Protein AF-X1RWX6-F1 (afdb_monomer_lite)

Sequence (71 aa):
MDNILHTLKLAECHLEHHQTLLDRALQLAIARQWSPDWIAGLQAATAKNEEAQRHLHNLCTCLRTSELPPP

pLDDT: mean 71.0, std 10.6, range [44.22, 86.69]

Foldseek 3Di:
DVPVVVVLVVVLVVLVVVLVVLVVVLVVCVVVVPDVVVNVVSVVVNVVSVVVNVVSVVVSVCVVVVPDPDD

Secondary structure (DSSP, 8-state):
-HHHHHHHHHHHHHHHHHHHHHHHHHHHHHHTT--HHHHHHHHHHHHHHHHHHHHHHHHHHHHHHT-PPP-

Structure (mmCIF, N/CA/C/O backbone):
data_AF-X1RWX6-F1
#
_entry.id   AF-X1RWX6-F1
#
loop_
_atom_site.group_PDB
_atom_site.id
_atom_site.type_symbol
_atom_site.label_atom_id
_atom_site.label_alt_id
_atom_site.label_comp_id
_atom_site.label_asym_id
_atom_site.label_entity_id
_atom_site.label_seq_id
_atom_site.pdbx_PDB_ins_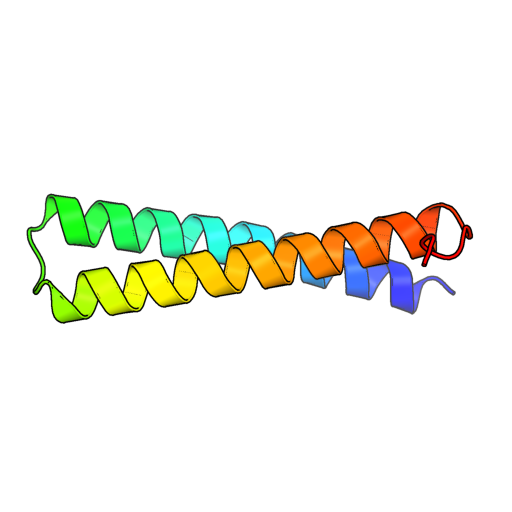code
_atom_site.Cartn_x
_atom_site.Cartn_y
_atom_site.Cartn_z
_atom_site.occupancy
_atom_site.B_iso_or_equiv
_atom_site.auth_seq_id
_atom_site.auth_comp_id
_atom_site.auth_asym_id
_atom_site.auth_atom_id
_atom_site.pdbx_PDB_model_num
ATOM 1 N N . MET A 1 1 ? 19.575 -22.254 -6.291 1.00 48.47 1 MET A N 1
ATOM 2 C CA . MET A 1 1 ? 19.580 -20.877 -5.747 1.00 48.47 1 MET A CA 1
ATOM 3 C C . MET A 1 1 ? 18.607 -19.948 -6.485 1.00 48.47 1 MET A C 1
ATOM 5 O O . MET A 1 1 ? 18.126 -19.018 -5.858 1.00 48.47 1 MET A O 1
ATOM 9 N N . ASP A 1 2 ? 18.193 -20.245 -7.724 1.00 52.25 2 ASP A N 1
ATOM 10 C CA . ASP A 1 2 ? 17.185 -19.472 -8.487 1.00 52.25 2 ASP A CA 1
ATOM 11 C C . ASP A 1 2 ? 15.779 -19.367 -7.884 1.00 52.25 2 ASP A C 1
ATOM 13 O O . ASP A 1 2 ? 15.055 -18.415 -8.163 1.00 52.25 2 ASP A O 1
ATOM 17 N N . ASN A 1 3 ? 15.374 -20.321 -7.042 1.00 57.84 3 ASN A N 1
ATOM 18 C CA . ASN A 1 3 ? 13.985 -20.388 -6.586 1.00 57.84 3 ASN A CA 1
ATOM 19 C C . ASN A 1 3 ? 13.621 -19.246 -5.614 1.00 57.84 3 ASN A C 1
ATOM 21 O O . ASN A 1 3 ? 12.503 -18.742 -5.632 1.00 57.84 3 ASN A O 1
ATOM 25 N N . ILE A 1 4 ? 14.581 -18.787 -4.801 1.00 60.22 4 ILE A N 1
ATOM 26 C CA . ILE A 1 4 ? 14.360 -17.721 -3.808 1.00 60.22 4 ILE A CA 1
ATOM 27 C C . ILE A 1 4 ? 14.276 -16.359 -4.499 1.00 60.22 4 ILE A C 1
ATOM 29 O O . ILE A 1 4 ? 13.372 -15.582 -4.216 1.00 60.22 4 ILE A O 1
ATOM 33 N N . L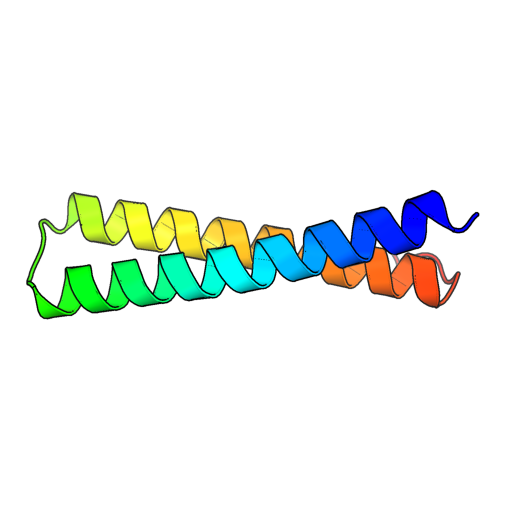EU A 1 5 ? 15.167 -16.093 -5.459 1.00 59.75 5 LEU A N 1
ATOM 34 C CA . LEU A 1 5 ? 15.179 -14.830 -6.197 1.00 59.75 5 LEU A CA 1
ATOM 35 C C . LEU A 1 5 ? 13.920 -14.663 -7.062 1.00 59.75 5 LEU A C 1
ATOM 37 O O . LEU A 1 5 ? 13.362 -13.572 -7.157 1.00 59.75 5 LEU A O 1
ATOM 41 N N . HIS A 1 6 ? 13.457 -15.758 -7.671 1.00 64.44 6 HIS A N 1
ATOM 42 C CA . HIS A 1 6 ? 12.231 -15.764 -8.463 1.00 64.44 6 HIS A CA 1
ATOM 43 C C . HIS A 1 6 ? 10.991 -15.574 -7.578 1.00 64.44 6 HIS A C 1
ATOM 45 O O . HIS A 1 6 ? 10.116 -14.778 -7.912 1.00 64.44 6 HIS A O 1
ATOM 51 N N . THR A 1 7 ? 10.952 -16.232 -6.415 1.00 65.19 7 THR A N 1
ATOM 52 C CA . THR A 1 7 ? 9.866 -16.070 -5.434 1.00 65.19 7 THR A CA 1
ATOM 53 C C . THR A 1 7 ? 9.817 -14.645 -4.875 1.00 65.19 7 THR A C 1
ATOM 55 O O . THR A 1 7 ? 8.734 -14.083 -4.749 1.00 65.19 7 THR A O 1
ATOM 58 N N . LEU A 1 8 ? 10.972 -14.025 -4.609 1.00 61.91 8 LEU A N 1
ATOM 59 C CA . LEU A 1 8 ? 11.055 -12.630 -4.164 1.00 61.91 8 LEU A CA 1
ATOM 60 C C . LEU A 1 8 ? 10.583 -11.652 -5.246 1.00 61.91 8 LEU A C 1
ATOM 62 O O . LEU A 1 8 ? 9.762 -10.791 -4.955 1.00 61.91 8 LEU A O 1
ATOM 66 N N . LYS A 1 9 ? 10.992 -11.839 -6.508 1.00 63.56 9 LYS A N 1
ATOM 67 C CA . LYS A 1 9 ? 10.495 -11.027 -7.635 1.00 63.56 9 LYS A CA 1
ATOM 68 C C . LYS A 1 9 ? 8.985 -11.139 -7.835 1.00 63.56 9 LYS A C 1
ATOM 70 O O . LYS A 1 9 ? 8.334 -10.144 -8.139 1.00 63.56 9 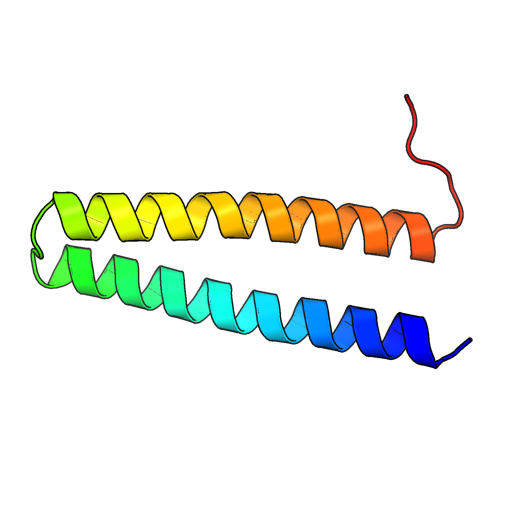LYS A O 1
ATOM 75 N N . LEU A 1 10 ? 8.429 -12.341 -7.681 1.00 65.06 10 LEU A N 1
ATOM 76 C CA . LEU A 1 10 ? 6.983 -12.560 -7.710 1.00 65.06 10 LEU A CA 1
ATOM 77 C C . LEU A 1 10 ? 6.303 -11.830 -6.551 1.00 65.06 10 LEU A C 1
ATOM 79 O O . LEU A 1 10 ? 5.333 -11.117 -6.785 1.00 65.06 10 LEU A O 1
ATOM 83 N N . ALA A 1 11 ? 6.830 -11.950 -5.332 1.00 63.66 11 ALA A N 1
ATOM 84 C CA . ALA A 1 11 ? 6.304 -11.241 -4.171 1.00 63.66 11 ALA A CA 1
ATOM 85 C C . ALA A 1 11 ? 6.337 -9.713 -4.365 1.00 63.66 11 ALA A C 1
ATOM 87 O O . ALA A 1 11 ? 5.324 -9.061 -4.131 1.00 63.66 11 ALA A O 1
ATOM 88 N N . GLU A 1 12 ? 7.440 -9.152 -4.870 1.00 61.84 12 GLU A N 1
ATOM 89 C CA . GLU A 1 12 ? 7.563 -7.722 -5.195 1.00 61.84 12 GLU A CA 1
ATOM 90 C C . GLU A 1 12 ? 6.544 -7.287 -6.261 1.00 61.84 12 GLU A C 1
ATOM 92 O O . GLU A 1 12 ? 5.806 -6.326 -6.050 1.00 61.84 12 GLU A O 1
ATOM 97 N N . CYS A 1 13 ? 6.418 -8.038 -7.361 1.00 63.66 13 CYS A N 1
ATOM 98 C CA . CYS A 1 13 ? 5.476 -7.737 -8.445 1.00 63.66 13 CYS A CA 1
ATOM 99 C C . CYS A 1 13 ? 4.006 -7.809 -7.991 1.00 63.66 13 CYS A C 1
ATOM 101 O O . CYS A 1 13 ? 3.190 -6.944 -8.326 1.00 63.66 13 CYS A O 1
ATOM 103 N N . HIS A 1 14 ? 3.663 -8.820 -7.187 1.00 64.69 14 HIS A N 1
ATOM 104 C CA . HIS A 1 14 ? 2.324 -8.965 -6.624 1.00 64.69 14 HIS A CA 1
ATOM 105 C C . HIS A 1 14 ? 1.994 -7.844 -5.636 1.00 64.69 14 HIS A C 1
ATOM 107 O O . HIS A 1 14 ? 0.860 -7.362 -5.635 1.00 64.69 14 HIS A O 1
ATOM 113 N N . LEU A 1 15 ? 2.960 -7.404 -4.828 1.00 64.38 15 LEU A N 1
ATOM 114 C CA . LEU A 1 15 ? 2.772 -6.306 -3.883 1.00 64.38 15 LEU A CA 1
ATOM 115 C C . LEU A 1 15 ? 2.602 -4.961 -4.585 1.00 64.38 15 LEU A C 1
ATOM 117 O O . LEU A 1 15 ? 1.715 -4.199 -4.210 1.00 64.38 15 LEU A O 1
ATOM 121 N N . GLU A 1 16 ? 3.397 -4.677 -5.616 1.00 65.25 16 GLU A N 1
ATOM 122 C CA . GLU A 1 16 ? 3.312 -3.431 -6.390 1.00 65.25 16 GLU A CA 1
ATOM 123 C C . GLU A 1 16 ? 1.941 -3.278 -7.074 1.00 65.25 16 GLU A C 1
ATOM 125 O O . GLU A 1 16 ? 1.310 -2.216 -7.020 1.00 65.25 16 GLU A O 1
ATOM 130 N N . HIS A 1 17 ? 1.410 -4.378 -7.619 1.00 70.69 17 HIS A N 1
ATOM 131 C CA . HIS A 1 17 ? 0.045 -4.418 -8.146 1.00 70.69 17 HIS A CA 1
ATOM 132 C C . HIS A 1 17 ? -1.019 -4.236 -7.057 1.00 70.69 17 HIS A C 1
ATOM 134 O O . HIS A 1 17 ? -1.974 -3.487 -7.264 1.00 70.69 17 HIS A O 1
ATOM 140 N N . HIS A 1 18 ? -0.870 -4.879 -5.895 1.00 70.00 18 HIS A N 1
ATOM 141 C CA . HIS A 1 18 ? -1.831 -4.731 -4.796 1.00 70.00 18 HIS A CA 1
ATOM 142 C C . HIS A 1 18 ? -1.848 -3.309 -4.229 1.00 70.00 18 HIS A C 1
ATOM 144 O O . HIS A 1 18 ? -2.929 -2.784 -3.969 1.00 70.00 18 HIS A O 1
ATOM 150 N N . GLN A 1 19 ? -0.688 -2.659 -4.107 1.00 68.81 19 GLN A N 1
ATOM 151 C CA . GLN A 1 19 ? -0.588 -1.267 -3.667 1.00 68.81 19 GLN A CA 1
ATOM 152 C C . GLN A 1 19 ? -1.286 -0.333 -4.655 1.00 68.81 19 GLN A C 1
ATOM 154 O O . GLN A 1 19 ? -2.088 0.506 -4.257 1.00 68.81 19 GLN A O 1
ATOM 159 N N . THR A 1 20 ? -1.049 -0.536 -5.953 1.00 77.62 20 THR A N 1
ATOM 160 C CA . THR A 1 20 ? -1.674 0.268 -7.008 1.00 77.62 20 THR A CA 1
ATOM 161 C C . THR A 1 20 ? -3.195 0.124 -6.993 1.00 77.62 20 THR A C 1
ATOM 163 O O . THR A 1 20 ? -3.904 1.106 -7.193 1.00 77.62 20 THR A O 1
ATOM 166 N N . LEU A 1 21 ? -3.715 -1.080 -6.732 1.00 77.81 21 LEU A N 1
ATOM 167 C CA . LEU A 1 21 ? -5.153 -1.343 -6.640 1.00 77.81 21 LEU A CA 1
ATOM 168 C C . LEU A 1 21 ? -5.781 -0.767 -5.365 1.00 77.81 21 LEU A C 1
ATOM 170 O O . LEU A 1 21 ? -6.865 -0.193 -5.448 1.00 77.81 21 LEU A O 1
ATOM 174 N N . LEU A 1 22 ? -5.114 -0.892 -4.213 1.00 79.00 22 LEU A N 1
ATOM 175 C CA . LEU A 1 22 ? -5.566 -0.317 -2.941 1.00 79.00 22 LEU A CA 1
ATOM 176 C C . LEU A 1 22 ? -5.573 1.212 -2.987 1.00 79.00 22 LEU A C 1
ATOM 178 O O . LEU A 1 22 ? -6.564 1.818 -2.587 1.00 79.00 22 LEU A O 1
ATOM 182 N N . ASP A 1 23 ? -4.538 1.825 -3.561 1.00 80.25 23 ASP A N 1
ATOM 183 C CA . ASP A 1 23 ? -4.473 3.274 -3.751 1.00 80.25 23 ASP A CA 1
ATOM 184 C C . ASP A 1 23 ? -5.578 3.754 -4.703 1.00 80.25 23 ASP A C 1
ATOM 186 O O . ASP A 1 23 ? -6.327 4.680 -4.388 1.00 80.25 23 ASP A O 1
ATOM 190 N N . ARG A 1 24 ? -5.797 3.043 -5.822 1.00 80.81 24 ARG A N 1
ATOM 191 C CA . ARG A 1 24 ? -6.922 3.324 -6.732 1.00 80.81 24 ARG A CA 1
ATOM 192 C C . ARG A 1 24 ? -8.269 3.204 -6.021 1.00 80.81 24 ARG A C 1
ATOM 194 O O . ARG A 1 24 ? -9.147 4.035 -6.240 1.00 80.81 24 ARG A O 1
ATOM 201 N N . ALA A 1 25 ? -8.449 2.166 -5.206 1.00 81.88 25 ALA A N 1
ATOM 202 C CA . ALA A 1 25 ? -9.678 1.924 -4.460 1.00 81.88 25 ALA A CA 1
ATOM 203 C C . ALA A 1 25 ? -9.915 3.015 -3.411 1.00 81.88 25 ALA A C 1
ATOM 205 O O . ALA A 1 25 ? -11.043 3.485 -3.276 1.00 81.88 25 ALA A O 1
ATOM 206 N N . LEU A 1 26 ? -8.863 3.474 -2.732 1.00 83.50 26 LEU A N 1
ATOM 207 C CA . LEU A 1 26 ? -8.927 4.579 -1.786 1.00 83.50 26 LEU A CA 1
ATOM 208 C C . LEU A 1 26 ? -9.280 5.898 -2.485 1.00 83.50 26 LEU A C 1
ATOM 210 O O . LEU A 1 26 ? -10.199 6.591 -2.052 1.00 83.50 26 LEU A O 1
ATOM 214 N N . GLN A 1 27 ? -8.622 6.220 -3.601 1.00 84.38 27 GLN A N 1
ATOM 215 C CA . GLN A 1 27 ? -8.943 7.412 -4.391 1.00 84.38 27 GLN A CA 1
ATOM 216 C C . GLN A 1 27 ? -10.385 7.379 -4.911 1.00 84.38 27 GLN A C 1
ATOM 218 O O . GLN A 1 27 ? -11.086 8.389 -4.852 1.00 84.38 27 GLN A O 1
ATOM 223 N N . LEU A 1 28 ? -10.863 6.218 -5.369 1.00 86.56 28 LEU A N 1
ATOM 224 C CA . LEU A 1 28 ? -12.255 6.032 -5.782 1.00 86.56 28 LEU A CA 1
ATOM 225 C C . LEU A 1 28 ? -13.231 6.164 -4.609 1.00 86.56 28 LEU A C 1
ATOM 227 O O . LEU A 1 28 ? -14.289 6.768 -4.783 1.00 86.56 28 LEU A O 1
ATOM 231 N N . ALA A 1 29 ? -12.891 5.638 -3.431 1.00 84.12 29 ALA A N 1
ATOM 232 C CA . ALA A 1 29 ? -13.710 5.745 -2.227 1.00 84.12 29 ALA A CA 1
ATOM 233 C C . ALA A 1 29 ? -13.832 7.202 -1.754 1.00 84.12 29 ALA A C 1
ATOM 235 O O . ALA A 1 29 ? -14.933 7.648 -1.434 1.00 84.12 29 ALA A O 1
ATOM 236 N N . ILE A 1 30 ? -12.739 7.971 -1.794 1.00 83.00 30 ILE A N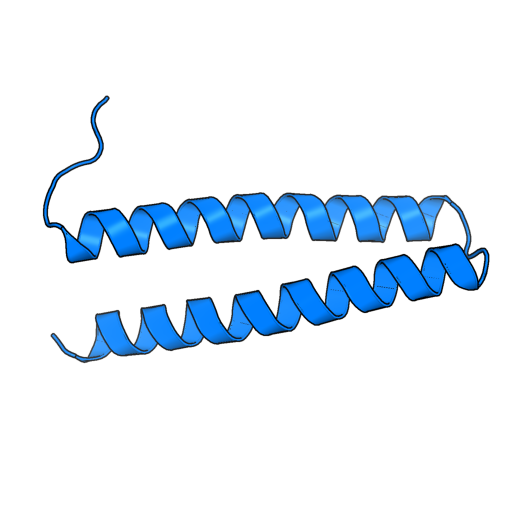 1
ATOM 237 C CA . ILE A 1 30 ? -12.733 9.411 -1.493 1.00 83.00 30 ILE A CA 1
ATOM 238 C C . ILE A 1 30 ? -13.550 10.177 -2.542 1.00 83.00 30 ILE A C 1
ATOM 240 O O . ILE A 1 30 ? -14.444 10.945 -2.189 1.00 83.00 30 ILE A O 1
ATOM 244 N N . ALA A 1 31 ? -13.305 9.929 -3.833 1.00 84.94 31 ALA A N 1
ATOM 245 C CA . ALA A 1 31 ? -14.003 10.604 -4.929 1.00 84.94 31 ALA A CA 1
ATOM 246 C C . ALA A 1 31 ? -15.515 10.329 -4.929 1.00 84.94 31 ALA A C 1
ATOM 248 O O . ALA A 1 31 ? -16.309 11.193 -5.299 1.00 84.94 31 ALA A O 1
ATOM 249 N N . ARG A 1 32 ? -15.927 9.132 -4.500 1.00 84.06 32 ARG A N 1
ATOM 250 C CA . ARG A 1 32 ? -17.335 8.740 -4.369 1.00 84.06 32 ARG A CA 1
ATOM 251 C C . ARG A 1 32 ? -17.933 9.024 -2.992 1.00 84.06 32 ARG A C 1
ATOM 253 O O . ARG A 1 32 ? -19.071 8.621 -2.772 1.00 84.06 32 ARG A O 1
ATOM 260 N N . GLN A 1 33 ? -17.206 9.705 -2.101 1.00 86.69 33 GLN A N 1
ATOM 261 C CA . GLN A 1 33 ? -17.650 10.032 -0.740 1.00 86.69 33 GLN A CA 1
ATOM 262 C C . GLN A 1 33 ? -18.211 8.805 -0.004 1.00 86.69 33 GLN A C 1
ATOM 264 O O . GLN A 1 33 ? -19.298 8.837 0.572 1.00 86.69 33 GLN A O 1
ATOM 269 N N . TRP A 1 34 ? -17.488 7.687 -0.075 1.00 79.50 34 TRP A N 1
ATOM 270 C CA . TRP A 1 34 ? -17.832 6.490 0.686 1.00 79.50 34 TRP A CA 1
ATOM 271 C C . TRP A 1 34 ? -17.788 6.777 2.185 1.00 79.50 34 TRP A C 1
ATOM 273 O O . TRP A 1 34 ? -17.181 7.751 2.633 1.00 79.50 34 TRP A O 1
ATOM 283 N N . SER A 1 35 ? -18.442 5.922 2.971 1.00 86.50 35 SER A N 1
ATOM 284 C CA . SER A 1 35 ? -18.478 6.087 4.420 1.00 86.50 35 SER A CA 1
ATOM 285 C C . SER A 1 35 ? -17.060 6.234 4.995 1.00 86.50 35 SER A C 1
ATOM 287 O O . SER A 1 35 ? -16.159 5.491 4.596 1.00 86.50 35 SER A O 1
ATOM 289 N N . PRO A 1 36 ? -16.854 7.155 5.948 1.00 78.44 36 PRO A N 1
ATOM 290 C CA . PRO A 1 36 ? -15.534 7.442 6.501 1.00 78.44 36 PRO A CA 1
ATOM 291 C C . PRO A 1 36 ? -14.875 6.212 7.143 1.00 78.44 36 PRO A C 1
ATOM 293 O O . PRO A 1 36 ? -13.666 6.056 7.014 1.00 78.44 36 PRO A O 1
ATOM 296 N N . ASP A 1 37 ? -15.647 5.287 7.727 1.00 81.44 37 ASP A N 1
ATOM 297 C CA . ASP A 1 37 ? -15.145 3.990 8.214 1.00 81.44 37 ASP A CA 1
ATOM 298 C C . ASP A 1 37 ? -14.516 3.124 7.112 1.00 81.44 37 ASP A C 1
ATOM 300 O O . ASP A 1 37 ? -13.489 2.478 7.322 1.00 81.44 37 ASP A O 1
ATOM 304 N N . TRP A 1 38 ? -15.096 3.133 5.909 1.00 77.56 38 TRP A N 1
ATOM 305 C CA . TRP A 1 38 ? -14.568 2.389 4.763 1.00 77.56 38 TRP A CA 1
ATOM 306 C C . TRP A 1 38 ? -13.295 3.030 4.211 1.00 77.56 38 TRP A C 1
ATOM 308 O O . TRP A 1 38 ? -12.349 2.322 3.869 1.00 77.56 38 TRP A O 1
ATOM 318 N N . ILE A 1 39 ? -13.248 4.363 4.164 1.00 84.38 39 ILE A N 1
ATOM 319 C CA . ILE A 1 39 ? -12.053 5.114 3.759 1.00 84.38 39 ILE A CA 1
ATOM 320 C C . ILE A 1 39 ? -10.923 4.886 4.772 1.00 84.38 39 ILE A C 1
ATOM 322 O O . ILE A 1 39 ? -9.802 4.593 4.366 1.00 84.38 39 ILE A O 1
ATOM 326 N N . ALA A 1 40 ? -11.222 4.928 6.074 1.00 82.25 40 ALA A N 1
ATOM 327 C CA . ALA A 1 40 ? -10.261 4.652 7.139 1.00 82.25 40 ALA A CA 1
ATOM 328 C C . ALA A 1 40 ? -9.735 3.207 7.083 1.00 82.25 40 ALA A C 1
ATOM 330 O O . ALA A 1 40 ? -8.534 2.982 7.231 1.00 82.25 40 ALA A O 1
ATOM 331 N N . GLY A 1 41 ? -10.604 2.231 6.801 1.00 82.31 41 GLY A N 1
ATOM 332 C CA . GLY A 1 41 ? -10.208 0.838 6.583 1.00 82.31 41 GLY A CA 1
ATOM 333 C C . GLY A 1 41 ? -9.281 0.661 5.374 1.00 82.31 41 GLY A C 1
ATOM 334 O O . GLY A 1 41 ? -8.270 -0.035 5.473 1.00 82.31 41 GLY A O 1
ATOM 335 N N . LEU A 1 42 ? -9.576 1.336 4.256 1.00 81.12 42 LEU A N 1
ATOM 336 C CA . LEU A 1 42 ? -8.729 1.336 3.058 1.00 81.12 42 LEU A CA 1
ATOM 337 C C . LEU A 1 42 ? -7.390 2.046 3.299 1.00 81.12 42 LEU A C 1
ATOM 339 O O . LEU A 1 42 ? -6.353 1.517 2.908 1.00 81.12 42 LEU A O 1
ATOM 343 N N . GLN A 1 43 ? -7.376 3.186 3.995 1.00 82.38 43 GLN A N 1
ATOM 344 C CA . GLN A 1 43 ? -6.144 3.877 4.399 1.00 82.38 43 GLN A CA 1
ATOM 345 C C . GLN A 1 43 ? -5.273 3.009 5.308 1.00 82.38 43 GLN A C 1
ATOM 347 O O . GLN A 1 43 ? -4.072 2.899 5.077 1.00 82.38 43 GLN A O 1
ATOM 352 N N . ALA A 1 44 ? -5.866 2.340 6.300 1.00 80.38 44 ALA A N 1
ATOM 353 C CA . ALA A 1 44 ? -5.138 1.450 7.201 1.00 80.38 44 ALA A CA 1
ATOM 354 C C . ALA A 1 44 ? -4.565 0.221 6.475 1.00 80.38 44 ALA A C 1
ATOM 356 O O . ALA A 1 44 ? -3.456 -0.215 6.784 1.00 80.38 44 ALA A O 1
ATOM 357 N N . ALA A 1 45 ? -5.297 -0.333 5.505 1.00 75.81 45 ALA A N 1
ATOM 358 C CA . ALA A 1 45 ? -4.806 -1.418 4.658 1.00 75.81 45 ALA A CA 1
ATOM 359 C C . ALA A 1 45 ? -3.657 -0.957 3.746 1.00 75.81 45 ALA A C 1
ATOM 361 O O . ALA A 1 45 ? -2.665 -1.667 3.611 1.00 75.81 45 ALA A O 1
ATOM 362 N N . THR A 1 46 ? -3.765 0.249 3.183 1.00 80.56 46 THR A N 1
ATOM 363 C CA . THR A 1 46 ? -2.746 0.865 2.317 1.00 80.56 46 THR A CA 1
ATOM 364 C C . THR A 1 46 ? -1.449 1.129 3.088 1.00 80.56 46 THR A C 1
ATOM 366 O O . THR A 1 46 ? -0.382 0.730 2.629 1.00 80.56 46 THR A O 1
ATOM 369 N N . ALA A 1 47 ? -1.540 1.692 4.299 1.00 73.31 47 ALA A N 1
ATOM 370 C CA . ALA A 1 47 ? -0.385 1.997 5.148 1.00 73.31 47 ALA A CA 1
ATOM 371 C C . ALA A 1 47 ? 0.370 0.737 5.613 1.00 73.31 47 ALA A C 1
ATOM 373 O O . ALA A 1 47 ? 1.594 0.665 5.509 1.00 73.31 47 ALA A O 1
ATOM 374 N N . LYS A 1 48 ? -0.353 -0.303 6.058 1.00 74.62 48 LYS A N 1
ATOM 375 C CA . LYS A 1 48 ? 0.262 -1.590 6.437 1.00 74.62 48 LYS A CA 1
ATOM 376 C C . LYS A 1 48 ? 0.978 -2.259 5.266 1.00 74.62 48 LYS A C 1
ATOM 378 O O . LYS A 1 48 ? 1.967 -2.962 5.466 1.00 74.62 48 LYS A O 1
ATOM 383 N N . ASN A 1 49 ? 0.462 -2.064 4.055 1.00 73.69 49 ASN A N 1
ATOM 384 C CA . ASN A 1 49 ? 1.038 -2.641 2.853 1.00 73.69 49 ASN A CA 1
ATOM 385 C C . ASN A 1 49 ? 2.313 -1.891 2.421 1.00 73.69 49 ASN A C 1
ATOM 387 O O . ASN A 1 49 ? 3.283 -2.549 2.058 1.00 73.69 49 ASN A O 1
ATOM 391 N N . GLU A 1 50 ? 2.380 -0.563 2.584 1.00 71.25 50 GLU A N 1
ATOM 392 C CA . GLU A 1 50 ? 3.623 0.209 2.397 1.00 71.25 50 GLU A CA 1
ATOM 393 C C . GLU A 1 50 ? 4.725 -0.211 3.382 1.00 71.25 50 GLU A C 1
ATOM 395 O O . GLU A 1 50 ? 5.877 -0.394 2.983 1.00 71.25 50 GLU A O 1
ATOM 400 N N . GLU A 1 51 ? 4.393 -0.416 4.662 1.00 72.50 51 GLU A N 1
ATOM 401 C CA . GLU A 1 51 ? 5.352 -0.933 5.648 1.00 72.50 51 GLU A CA 1
ATOM 402 C C . GLU A 1 51 ? 5.840 -2.339 5.269 1.00 72.50 51 GLU A C 1
ATOM 404 O O . GLU A 1 51 ? 7.048 -2.587 5.237 1.00 72.50 51 GLU A O 1
ATOM 409 N N . ALA A 1 52 ? 4.930 -3.250 4.909 1.00 71.38 52 ALA A N 1
ATOM 410 C CA . ALA A 1 52 ? 5.281 -4.602 4.469 1.00 71.38 52 ALA A CA 1
ATOM 411 C C . ALA A 1 52 ? 6.158 -4.599 3.203 1.00 71.38 52 ALA A C 1
ATOM 413 O O . ALA A 1 52 ? 7.143 -5.340 3.129 1.00 71.38 52 ALA A O 1
ATOM 414 N N . GLN A 1 53 ? 5.855 -3.732 2.233 1.00 69.94 53 GLN A N 1
ATOM 415 C CA . GLN A 1 53 ? 6.669 -3.522 1.035 1.00 69.94 53 GLN A 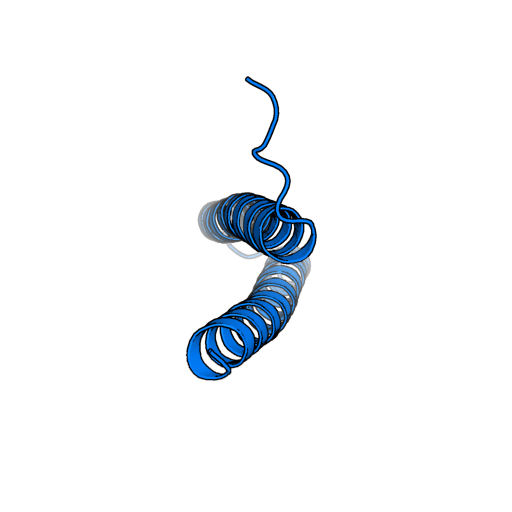CA 1
ATOM 416 C C . GLN A 1 53 ? 8.054 -2.992 1.376 1.00 69.94 53 GLN A C 1
ATOM 418 O O . GLN A 1 53 ? 9.044 -3.494 0.850 1.00 69.94 53 GLN A O 1
ATOM 423 N N . ARG A 1 54 ? 8.154 -2.017 2.279 1.00 76.00 54 ARG A N 1
ATOM 424 C CA . ARG A 1 54 ? 9.437 -1.457 2.711 1.00 76.00 54 ARG A CA 1
ATOM 425 C C . ARG A 1 54 ? 10.294 -2.497 3.423 1.00 76.00 54 ARG A C 1
ATOM 427 O O . ARG A 1 54 ? 11.490 -2.582 3.155 1.00 76.00 54 ARG A O 1
ATOM 434 N N . HIS A 1 55 ? 9.694 -3.327 4.273 1.00 71.50 55 HIS A N 1
ATOM 435 C CA . HIS A 1 55 ? 10.389 -4.445 4.906 1.00 71.50 55 HIS A CA 1
ATOM 436 C C . HIS A 1 55 ? 10.883 -5.470 3.885 1.00 71.50 55 HIS A C 1
ATOM 438 O O . HIS A 1 55 ? 12.040 -5.878 3.965 1.00 71.50 55 HIS A O 1
ATOM 444 N N . LEU A 1 56 ? 10.061 -5.842 2.900 1.00 68.69 56 LEU A N 1
ATOM 445 C CA . LEU A 1 56 ? 10.458 -6.765 1.835 1.00 68.69 56 LEU A CA 1
ATOM 446 C C . LEU A 1 56 ? 11.522 -6.175 0.911 1.00 68.69 56 LEU A C 1
ATOM 448 O O . LEU A 1 56 ? 12.483 -6.864 0.596 1.00 68.69 56 LEU A O 1
ATOM 452 N N . HIS A 1 57 ? 11.420 -4.900 0.548 1.00 72.62 57 HIS A N 1
ATOM 453 C CA . HIS A 1 57 ? 12.429 -4.204 -0.246 1.00 72.62 57 HIS A CA 1
ATOM 454 C C . HIS A 1 57 ? 13.774 -4.126 0.488 1.00 72.62 57 HIS A C 1
ATOM 456 O O . HIS A 1 57 ? 14.828 -4.366 -0.107 1.00 72.62 57 HIS A O 1
ATOM 462 N N . ASN A 1 58 ? 13.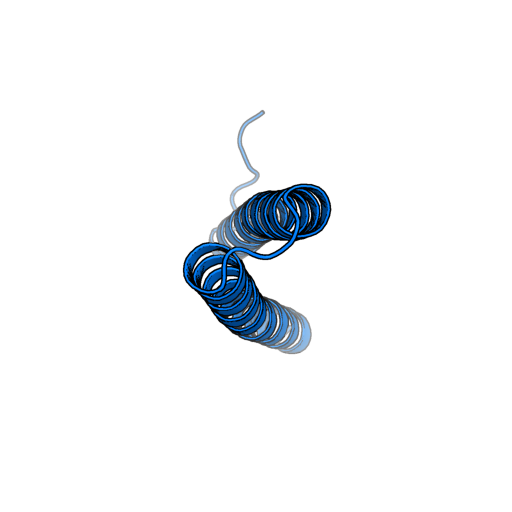750 -3.844 1.794 1.00 74.88 58 ASN A N 1
ATOM 463 C CA . ASN A 1 58 ? 14.940 -3.870 2.640 1.00 74.88 58 ASN A CA 1
ATOM 464 C C . ASN A 1 58 ? 15.534 -5.280 2.713 1.00 74.88 58 ASN A C 1
ATOM 466 O O . ASN A 1 58 ? 16.741 -5.430 2.555 1.00 74.88 58 ASN A O 1
ATOM 470 N N . LEU A 1 59 ? 14.702 -6.312 2.879 1.00 71.00 59 LEU A N 1
ATOM 471 C CA . LEU A 1 59 ? 15.119 -7.717 2.864 1.00 71.00 59 LEU A CA 1
ATOM 472 C C . LEU A 1 59 ? 15.735 -8.117 1.518 1.00 71.00 59 LEU A C 1
ATOM 474 O O . LEU A 1 59 ? 16.834 -8.660 1.501 1.00 71.00 59 LEU A O 1
ATOM 478 N N . CYS A 1 60 ? 15.088 -7.799 0.394 1.00 66.19 60 CYS A N 1
ATOM 479 C CA . CYS A 1 60 ? 15.611 -8.025 -0.956 1.00 66.19 60 CYS A CA 1
ATOM 480 C C . CYS A 1 60 ? 16.935 -7.293 -1.176 1.00 66.19 60 CYS A C 1
ATOM 482 O O . CYS A 1 60 ? 17.846 -7.830 -1.801 1.00 66.19 60 CYS A O 1
ATOM 484 N N . THR A 1 61 ? 17.068 -6.076 -0.649 1.00 67.81 61 THR A N 1
ATOM 485 C CA . THR A 1 61 ? 18.301 -5.293 -0.741 1.00 67.81 61 THR A CA 1
ATOM 486 C C . THR A 1 61 ? 19.414 -5.907 0.097 1.00 67.81 61 THR A C 1
ATOM 488 O O . THR A 1 61 ? 20.475 -6.151 -0.463 1.00 67.81 61 THR A O 1
ATOM 491 N N . CYS A 1 62 ? 19.156 -6.278 1.354 1.00 66.19 62 CYS A N 1
ATOM 492 C CA . CYS A 1 62 ? 20.125 -6.964 2.220 1.00 66.19 62 CYS A CA 1
ATOM 493 C C . CYS A 1 62 ? 20.554 -8.324 1.641 1.00 66.19 62 CYS A C 1
ATOM 495 O O . CYS A 1 62 ? 21.731 -8.673 1.648 1.00 66.19 62 CYS A O 1
ATOM 497 N N . LEU A 1 63 ? 19.609 -9.094 1.090 1.00 64.69 63 LEU A N 1
ATOM 498 C CA . LEU A 1 63 ? 19.888 -10.381 0.443 1.00 64.69 63 LEU A CA 1
ATOM 499 C C . LEU A 1 63 ? 20.711 -10.220 -0.840 1.00 64.69 63 LEU A C 1
ATOM 501 O O . LEU A 1 63 ? 21.533 -11.078 -1.151 1.00 64.69 63 LEU A O 1
ATOM 505 N N . ARG A 1 64 ? 20.499 -9.129 -1.581 1.00 64.31 64 ARG A N 1
ATOM 506 C CA . ARG A 1 64 ? 21.223 -8.799 -2.816 1.00 64.31 64 ARG A CA 1
ATOM 507 C C . ARG A 1 64 ? 22.621 -8.242 -2.551 1.00 64.31 64 ARG A C 1
ATOM 509 O O . ARG A 1 64 ? 23.499 -8.457 -3.379 1.00 64.31 64 ARG A O 1
ATOM 516 N N . THR A 1 65 ? 22.827 -7.534 -1.443 1.00 65.31 65 THR A N 1
ATOM 517 C CA . THR A 1 65 ? 24.137 -6.981 -1.072 1.00 65.31 65 THR A CA 1
ATOM 518 C C . THR A 1 65 ? 24.966 -7.926 -0.202 1.00 65.31 65 THR A C 1
ATOM 520 O O . THR A 1 65 ? 26.162 -7.707 -0.077 1.00 65.31 65 THR A O 1
ATOM 523 N N . SER A 1 66 ? 24.383 -8.997 0.360 1.00 57.62 66 SER A N 1
ATOM 524 C CA . SER A 1 66 ? 25.053 -9.893 1.327 1.00 57.62 66 SER A CA 1
ATOM 525 C C . SER A 1 66 ? 25.662 -9.163 2.534 1.00 57.62 66 SER A C 1
ATOM 527 O O . SER A 1 66 ? 26.521 -9.709 3.224 1.00 57.62 66 SER A O 1
ATOM 529 N N . GLU A 1 67 ? 25.190 -7.955 2.830 1.00 53.62 67 GLU A N 1
ATOM 530 C CA . GLU A 1 67 ? 25.600 -7.177 3.992 1.00 53.62 67 GLU A CA 1
ATOM 531 C C . GLU A 1 67 ? 24.453 -7.210 5.004 1.00 53.62 67 GLU A C 1
ATOM 533 O O . GLU A 1 67 ? 23.326 -6.809 4.704 1.00 53.62 67 GLU A O 1
ATOM 538 N N . LEU A 1 68 ? 24.722 -7.774 6.187 1.00 44.22 68 LEU A N 1
ATOM 539 C CA . LEU A 1 68 ? 23.788 -7.765 7.313 1.00 44.22 68 LEU A CA 1
ATOM 540 C C . LEU A 1 68 ? 23.351 -6.316 7.594 1.00 44.22 68 LEU A C 1
ATOM 542 O O . LEU A 1 68 ? 24.218 -5.440 7.642 1.00 44.22 68 LEU A O 1
ATOM 546 N N . PRO A 1 69 ? 22.046 -6.046 7.798 1.00 45.38 69 PRO A N 1
ATOM 547 C CA . PRO A 1 69 ? 21.608 -4.706 8.163 1.00 45.38 69 PRO A CA 1
ATOM 548 C C . PRO A 1 69 ? 22.303 -4.288 9.473 1.00 45.38 69 PRO A C 1
ATOM 550 O O . PRO A 1 69 ? 22.413 -5.119 10.381 1.00 45.38 69 PRO A O 1
ATOM 553 N N . PRO A 1 70 ? 22.809 -3.043 9.579 1.00 50.22 70 PRO A N 1
ATOM 554 C CA . PRO A 1 70 ? 23.410 -2.560 10.817 1.00 50.22 70 PRO A CA 1
ATOM 555 C C . PRO A 1 70 ? 22.368 -2.547 11.956 1.00 50.22 70 PRO A C 1
ATOM 557 O O . PRO A 1 70 ? 21.174 -2.422 11.664 1.00 50.22 70 PRO A O 1
ATOM 560 N N . PRO A 1 71 ? 22.814 -2.723 13.218 1.00 55.16 71 PRO A N 1
ATOM 561 C CA . PRO A 1 71 ? 21.950 -2.868 14.393 1.00 55.16 71 PRO A CA 1
ATOM 562 C C . PRO A 1 71 ? 21.045 -1.660 14.654 1.00 55.16 71 PRO A C 1
ATOM 564 O O . PRO A 1 71 ? 21.443 -0.524 14.305 1.00 55.16 71 PRO A O 1
#

Organism: NCBI:txid412755

Radius of gyration: 15.78 Å; chains: 1; bounding box: 44×32×23 Å